Protein AF-A0A2V6XEH0-F1 (afdb_monomer_lite)

pLDDT: mean 88.44, std 9.54, range [55.81, 98.19]

Foldseek 3Di:
DDPDDDPVLVVLLVVLLVCCVVQPDPVQALVADDDPPVDPVVVVVLVVSVVVCVVVQNQLQCPDVVLPHVVDDPSSVVSNVVSCVVRSHYDHDPSCCRPPVVVVCVVPNDPVD

Sequence (113 aa):
MNFDFSDREEAFRKEVRAWLEANLPDDLRGRAFAASRADRDEVRRLRAWQKRMCEAGYVGLDWPKEFGGRGATIVEMVILYQEMARAESPQLVNRGGVSMLGPTLMKHGTAAQ

Secondary structure (DSSP, 8-state):
---PPPHHHHHHHHHHHHHHHHHS-GGGTT--S---TT-HHHHHHHHHHHHHHHHTT-TTTTS-GGGTS----HHHHHHHHHHHHHTTPPPPTTHHIIIIIHHHHHHH--TT-

Structure (mmCIF, N/CA/C/O backbone):
data_AF-A0A2V6XEH0-F1
#
_entry.id   AF-A0A2V6XEH0-F1
#
loop_
_atom_site.group_PDB
_atom_site.id
_atom_site.type_symbol
_atom_site.label_atom_id
_atom_site.label_alt_id
_atom_site.label_comp_id
_atom_site.label_asym_id
_atom_site.label_entity_id
_atom_site.label_seq_id
_atom_site.pdbx_PDB_ins_code
_atom_site.Cartn_x
_atom_site.Cartn_y
_atom_site.Cartn_z
_atom_site.occupancy
_atom_site.B_iso_or_equiv
_atom_site.auth_seq_id
_atom_site.auth_comp_id
_atom_site.auth_asym_id
_atom_site.auth_atom_id
_atom_site.pdbx_PDB_model_num
ATOM 1 N N . MET A 1 1 ? -9.651 -23.709 16.426 1.00 61.09 1 MET A N 1
ATOM 2 C CA . MET A 1 1 ? -9.215 -22.375 15.964 1.00 61.09 1 MET A CA 1
ATOM 3 C C . MET A 1 1 ? -9.356 -22.387 14.452 1.00 61.09 1 MET A C 1
ATOM 5 O O . MET A 1 1 ? -8.856 -23.332 13.857 1.00 61.09 1 MET A O 1
ATOM 9 N N . ASN A 1 2 ? -10.130 -21.468 13.872 1.00 75.88 2 ASN A N 1
ATOM 10 C CA . ASN A 1 2 ? -10.330 -21.391 12.423 1.00 75.88 2 ASN A CA 1
ATOM 11 C C . ASN A 1 2 ? -9.319 -20.389 11.844 1.00 75.88 2 ASN A C 1
ATOM 13 O O . ASN A 1 2 ? -9.222 -19.281 12.367 1.00 75.88 2 ASN A O 1
ATOM 17 N N . PHE A 1 3 ? -8.560 -20.803 10.832 1.00 81.94 3 PHE A N 1
ATOM 18 C CA . PHE A 1 3 ? -7.557 -19.981 10.146 1.00 81.94 3 PHE A CA 1
ATOM 19 C C . PHE A 1 3 ? -7.939 -19.687 8.691 1.00 81.94 3 PHE A C 1
ATOM 21 O O . PHE A 1 3 ? -7.146 -19.089 7.965 1.00 81.94 3 PHE A O 1
ATOM 28 N N . ASP A 1 4 ? -9.129 -20.111 8.269 1.00 89.88 4 ASP A N 1
ATOM 29 C CA . ASP A 1 4 ? -9.636 -19.849 6.932 1.00 89.88 4 ASP A CA 1
ATOM 30 C C . ASP A 1 4 ? -10.074 -18.388 6.806 1.00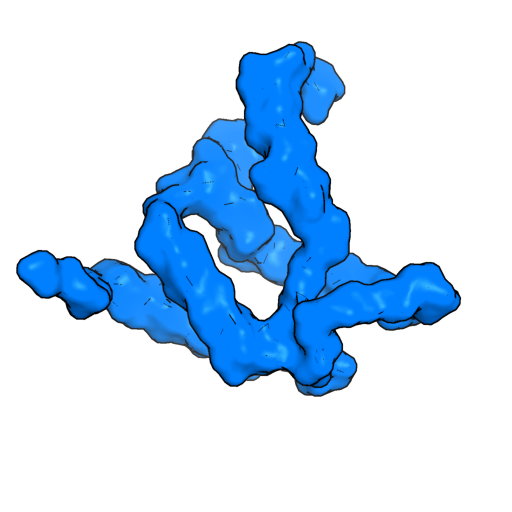 89.88 4 ASP A C 1
ATOM 32 O O . ASP A 1 4 ? -10.622 -17.799 7.743 1.00 89.88 4 ASP A O 1
ATOM 36 N N . PHE A 1 5 ? -9.850 -17.811 5.626 1.00 91.81 5 PHE A N 1
ATOM 37 C CA . PHE A 1 5 ? -10.374 -16.493 5.294 1.00 91.81 5 PHE A CA 1
ATOM 38 C C . PHE A 1 5 ? -11.896 -16.541 5.158 1.00 91.81 5 PHE A C 1
ATOM 40 O O . PHE A 1 5 ? -12.463 -17.459 4.565 1.00 91.81 5 PHE A O 1
ATOM 47 N N . SER A 1 6 ? -12.557 -15.506 5.662 1.00 95.25 6 SER A N 1
ATOM 48 C CA . SER A 1 6 ? -13.948 -15.211 5.333 1.00 95.25 6 SER A CA 1
ATOM 49 C C . SER A 1 6 ? -14.112 -14.875 3.846 1.00 95.25 6 SER A C 1
ATOM 51 O O . SER A 1 6 ? -13.161 -14.479 3.170 1.00 95.25 6 SER A O 1
ATOM 53 N N . ASP A 1 7 ? -15.345 -14.927 3.339 1.00 96.06 7 AS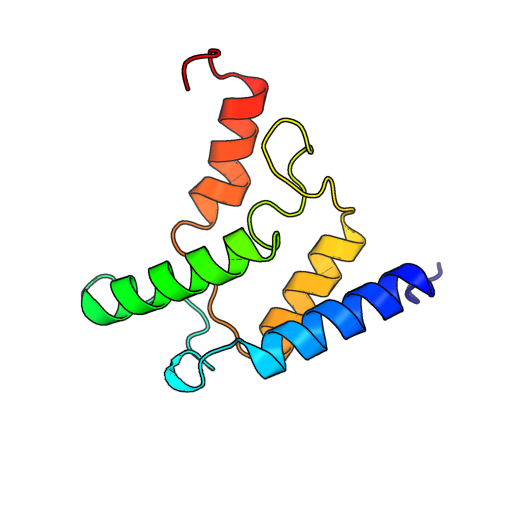P A N 1
ATOM 54 C CA . ASP A 1 7 ? -15.644 -14.560 1.945 1.00 96.06 7 ASP A CA 1
ATOM 55 C C . ASP A 1 7 ? -15.185 -13.136 1.598 1.00 96.06 7 ASP A C 1
ATOM 57 O O . ASP A 1 7 ? -14.733 -12.866 0.484 1.00 96.06 7 ASP A O 1
ATOM 61 N N . ARG A 1 8 ? -15.266 -12.217 2.569 1.00 94.81 8 ARG A N 1
ATOM 62 C CA . ARG A 1 8 ? -14.804 -10.833 2.414 1.00 94.81 8 ARG A CA 1
ATOM 63 C C . ARG A 1 8 ? -13.284 -10.760 2.278 1.00 94.81 8 ARG A C 1
ATOM 65 O O . ARG A 1 8 ? -12.781 -10.033 1.425 1.00 94.81 8 ARG A O 1
ATOM 72 N N . GLU A 1 9 ? -12.565 -11.490 3.119 1.00 96.00 9 GLU A N 1
ATOM 73 C CA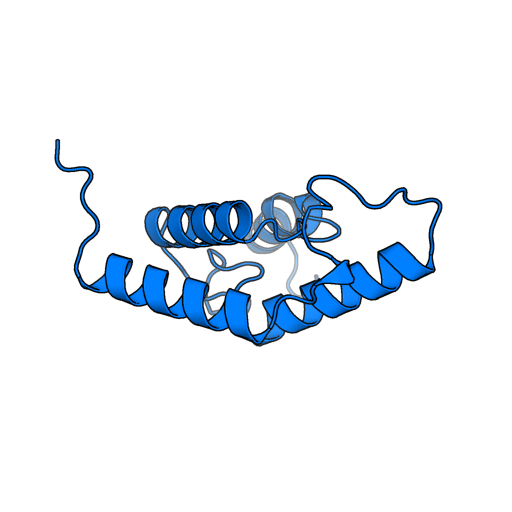 . GLU A 1 9 ? -11.102 -11.553 3.097 1.00 96.00 9 GLU A CA 1
ATOM 74 C C . GLU A 1 9 ? -10.599 -12.222 1.813 1.00 96.00 9 GLU A C 1
ATOM 76 O O . GLU A 1 9 ? -9.685 -11.713 1.168 1.00 96.00 9 GLU A O 1
ATOM 81 N N . GLU A 1 10 ? -11.249 -13.295 1.362 1.00 97.00 10 GLU A N 1
ATOM 82 C CA . GLU A 1 10 ? -10.909 -13.954 0.099 1.00 97.00 10 GLU A CA 1
ATOM 83 C C . GLU A 1 10 ? -11.234 -13.064 -1.117 1.00 97.00 10 GLU A C 1
ATOM 85 O O . GLU A 1 10 ? -10.476 -13.034 -2.090 1.00 97.00 10 GLU A O 1
ATOM 90 N N . ALA A 1 11 ? -12.315 -12.277 -1.068 1.00 97.00 11 ALA A N 1
ATOM 91 C CA . ALA A 1 11 ? -12.597 -11.265 -2.087 1.00 97.00 11 ALA A CA 1
ATOM 92 C C . ALA A 1 11 ? -11.509 -10.178 -2.125 1.00 97.00 11 ALA A C 1
ATOM 94 O O . ALA A 1 11 ? -11.009 -9.854 -3.203 1.00 97.00 11 ALA A O 1
ATOM 95 N N . PHE A 1 12 ? -11.085 -9.671 -0.963 1.00 96.56 12 PHE A N 1
ATOM 96 C CA . PHE A 1 12 ? -9.997 -8.695 -0.874 1.00 96.56 12 PHE A CA 1
ATOM 97 C C . PHE A 1 12 ? -8.667 -9.270 -1.378 1.00 96.56 12 PHE A C 1
ATOM 99 O O . PHE A 1 12 ? -7.940 -8.616 -2.122 1.00 96.56 12 PHE A O 1
ATOM 106 N N . ARG A 1 13 ? -8.368 -10.531 -1.060 1.00 97.62 13 ARG A N 1
ATOM 107 C CA . ARG A 1 13 ? -7.193 -11.233 -1.582 1.00 97.62 13 ARG A CA 1
ATOM 108 C C . ARG A 1 13 ? -7.186 -11.280 -3.108 1.00 97.62 13 ARG A C 1
ATOM 110 O O . ARG A 1 13 ? -6.155 -11.009 -3.723 1.00 97.62 13 ARG A O 1
ATOM 117 N N . LYS A 1 14 ? -8.325 -11.600 -3.727 1.00 98.06 14 LYS A N 1
ATOM 118 C CA . LYS A 1 14 ? -8.477 -11.614 -5.192 1.00 98.06 14 LYS A CA 1
ATOM 119 C C . LYS A 1 14 ? -8.343 -10.216 -5.797 1.00 98.06 14 LYS A C 1
ATOM 121 O O . LYS A 1 14 ? -7.702 -10.086 -6.836 1.00 98.06 14 LYS A O 1
ATOM 126 N N . GLU A 1 15 ? -8.890 -9.189 -5.144 1.00 97.75 15 GLU A N 1
ATOM 127 C CA . GLU A 1 15 ? -8.721 -7.781 -5.537 1.00 97.75 15 GLU A CA 1
ATOM 128 C C . GLU A 1 15 ? -7.237 -7.398 -5.562 1.00 97.75 15 GLU A C 1
ATOM 130 O O . GLU A 1 15 ? -6.726 -6.987 -6.605 1.00 97.75 15 GLU A O 1
ATOM 135 N N . VAL A 1 16 ? -6.529 -7.591 -4.443 1.00 97.50 16 VAL A N 1
ATOM 136 C CA . VAL A 1 16 ? -5.099 -7.272 -4.322 1.00 97.50 16 VAL A CA 1
ATOM 137 C C . VAL A 1 16 ? -4.289 -8.039 -5.361 1.00 97.50 16 VAL A C 1
ATOM 139 O O . VAL A 1 16 ? -3.420 -7.467 -6.018 1.00 97.50 16 VAL A O 1
ATOM 142 N N . ARG A 1 17 ? -4.592 -9.327 -5.547 1.00 98.12 17 ARG A N 1
ATOM 143 C CA . ARG A 1 17 ? -3.937 -10.175 -6.540 1.00 98.12 17 ARG A CA 1
ATOM 144 C C . ARG A 1 17 ? -4.070 -9.615 -7.951 1.00 98.12 17 ARG A C 1
ATOM 146 O O . ARG A 1 17 ? -3.057 -9.408 -8.616 1.00 98.12 17 ARG A O 1
ATOM 153 N N . ALA A 1 18 ? -5.303 -9.386 -8.393 1.00 98.19 18 ALA A N 1
ATOM 154 C CA . ALA A 1 18 ? -5.582 -8.891 -9.734 1.00 98.19 18 ALA A CA 1
ATOM 155 C C . ALA A 1 18 ? -4.951 -7.511 -9.947 1.00 98.19 18 ALA A C 1
ATOM 157 O O . ALA A 1 18 ? -4.397 -7.226 -11.009 1.00 98.19 18 ALA A O 1
ATOM 158 N N . TRP A 1 19 ? -4.976 -6.664 -8.915 1.00 98.19 19 TRP A N 1
ATOM 159 C CA . TRP A 1 19 ? -4.344 -5.358 -8.976 1.00 98.19 19 TRP A CA 1
ATOM 160 C C . TRP A 1 19 ? -2.822 -5.466 -9.113 1.00 98.19 19 TRP A C 1
ATOM 162 O O . TRP A 1 19 ? -2.255 -4.814 -9.988 1.00 98.19 19 TRP A O 1
ATOM 172 N N . LEU A 1 20 ? -2.151 -6.305 -8.317 1.00 96.94 20 LEU A N 1
ATOM 173 C CA . LEU A 1 20 ? -0.703 -6.510 -8.427 1.00 96.94 20 LEU A CA 1
ATOM 174 C C . LEU A 1 20 ? -0.323 -7.064 -9.803 1.00 96.94 20 LEU A C 1
ATOM 176 O O . LEU A 1 20 ? 0.600 -6.546 -10.419 1.00 96.94 20 LEU A O 1
ATOM 180 N N . GLU A 1 21 ? -1.059 -8.046 -10.323 1.00 96.44 21 GLU A N 1
ATOM 181 C CA . GLU A 1 21 ? -0.811 -8.617 -11.655 1.00 96.44 21 GLU A CA 1
ATOM 182 C C . GLU A 1 21 ? -0.945 -7.578 -12.779 1.00 96.44 21 GLU A C 1
ATOM 184 O O . GLU A 1 21 ? -0.165 -7.605 -13.728 1.00 96.44 21 GLU A O 1
ATOM 189 N N . ALA A 1 22 ? -1.885 -6.637 -12.659 1.00 97.12 22 ALA A N 1
ATOM 190 C CA . ALA A 1 22 ? -2.116 -5.600 -13.663 1.00 97.12 22 ALA A CA 1
ATOM 191 C C . ALA A 1 22 ? -1.205 -4.364 -13.526 1.00 97.12 22 ALA A C 1
ATOM 193 O O . ALA A 1 22 ? -1.065 -3.596 -14.480 1.00 97.12 22 ALA A O 1
ATOM 194 N N . ASN A 1 23 ? -0.636 -4.112 -12.342 1.00 96.88 23 ASN A N 1
ATOM 195 C CA . ASN A 1 23 ? 0.033 -2.843 -12.039 1.00 96.88 23 ASN A CA 1
ATOM 196 C C . ASN A 1 23 ? 1.520 -2.980 -11.698 1.00 96.88 23 ASN A C 1
ATOM 198 O O . ASN A 1 23 ? 2.237 -1.995 -11.886 1.00 96.88 23 ASN A O 1
ATOM 202 N N . LEU A 1 24 ? 1.973 -4.131 -11.184 1.00 95.06 24 LEU A N 1
ATOM 203 C CA . LEU A 1 24 ? 3.361 -4.342 -10.764 1.00 95.06 24 LEU A CA 1
ATOM 204 C C . LEU A 1 24 ? 4.290 -4.358 -11.986 1.00 95.06 24 LEU A C 1
ATOM 206 O O . LEU A 1 24 ? 4.167 -5.258 -12.818 1.00 95.06 24 LEU A O 1
ATOM 210 N N . PRO A 1 25 ? 5.238 -3.409 -12.095 1.00 92.44 25 PRO A N 1
ATOM 211 C CA . PRO A 1 25 ? 6.210 -3.416 -13.179 1.00 92.44 25 PRO A CA 1
ATOM 212 C C . PRO A 1 25 ? 7.122 -4.642 -13.096 1.00 92.44 25 PRO A C 1
ATOM 214 O O . PRO A 1 25 ? 7.667 -4.948 -12.033 1.00 92.44 25 PRO A O 1
ATOM 217 N N . ASP A 1 26 ? 7.314 -5.329 -14.221 1.00 90.94 26 ASP A N 1
ATOM 218 C CA . ASP A 1 26 ? 8.112 -6.559 -14.268 1.00 90.94 26 ASP A CA 1
ATOM 219 C C . ASP A 1 26 ? 9.583 -6.330 -13.899 1.00 90.94 26 ASP A C 1
ATOM 221 O O . ASP A 1 26 ? 10.201 -7.185 -13.268 1.00 90.94 26 ASP A O 1
ATOM 225 N N . ASP A 1 27 ? 10.137 -5.152 -14.202 1.00 88.38 27 ASP A N 1
ATOM 226 C CA . ASP A 1 27 ? 11.516 -4.773 -13.864 1.00 88.38 27 ASP A CA 1
ATOM 227 C C . ASP A 1 27 ? 11.756 -4.581 -12.355 1.00 88.38 27 ASP A C 1
ATOM 229 O O . ASP A 1 27 ? 12.907 -4.499 -11.907 1.00 88.38 27 ASP A O 1
ATOM 233 N N . LEU A 1 28 ? 10.674 -4.517 -11.571 1.00 87.94 28 LEU A N 1
ATOM 234 C CA . LEU A 1 28 ? 10.700 -4.394 -10.117 1.00 87.94 28 LEU A CA 1
ATOM 235 C C . LEU A 1 28 ? 10.464 -5.720 -9.383 1.00 87.94 28 LEU A C 1
ATOM 237 O O . LEU A 1 28 ? 10.703 -5.774 -8.174 1.00 87.94 28 LEU A O 1
ATOM 241 N N . ARG A 1 29 ? 10.036 -6.785 -10.075 1.00 88.81 29 ARG A N 1
ATOM 242 C CA . ARG A 1 29 ? 9.849 -8.109 -9.463 1.00 88.81 29 ARG A CA 1
ATOM 243 C C . ARG A 1 29 ? 11.178 -8.682 -8.966 1.00 88.81 29 ARG A C 1
ATOM 245 O O . ARG A 1 29 ? 12.236 -8.452 -9.551 1.00 88.81 29 ARG A O 1
ATOM 252 N N . GLY A 1 30 ? 11.140 -9.388 -7.839 1.00 82.19 30 GLY A N 1
ATOM 253 C CA . GLY A 1 30 ? 12.315 -10.032 -7.239 1.00 82.19 30 GLY A CA 1
ATOM 254 C C . GLY A 1 30 ? 13.286 -9.068 -6.541 1.00 82.19 30 GLY A C 1
ATOM 255 O O . GLY A 1 30 ? 14.278 -9.499 -5.951 1.00 82.19 30 GLY A O 1
ATOM 256 N N . ARG A 1 31 ? 13.005 -7.757 -6.528 1.00 71.56 31 ARG A N 1
ATOM 257 C CA . ARG A 1 31 ? 13.771 -6.738 -5.781 1.00 71.56 31 ARG A CA 1
ATOM 258 C C . ARG A 1 31 ? 13.319 -6.721 -4.311 1.00 71.56 31 ARG A C 1
ATOM 260 O O . ARG A 1 31 ? 12.758 -5.746 -3.815 1.00 71.56 31 ARG A O 1
ATOM 267 N N . ALA A 1 32 ? 13.510 -7.847 -3.620 1.00 59.59 32 ALA A N 1
ATOM 268 C CA . ALA A 1 32 ? 12.833 -8.166 -2.357 1.00 59.59 32 ALA A CA 1
ATOM 269 C C . ALA A 1 32 ? 13.199 -7.258 -1.164 1.00 59.59 32 ALA A C 1
ATOM 271 O O . ALA A 1 32 ? 12.395 -7.080 -0.243 1.00 59.59 32 ALA A O 1
ATOM 272 N N . PHE A 1 33 ? 14.394 -6.668 -1.149 1.00 57.44 33 PHE A N 1
ATOM 273 C CA . PHE A 1 33 ? 14.871 -5.915 0.006 1.00 57.44 33 PHE A CA 1
ATOM 274 C C . PHE A 1 33 ? 15.872 -4.851 -0.420 1.00 57.44 33 PHE A C 1
ATOM 276 O O . PHE A 1 33 ? 16.995 -5.174 -0.778 1.00 57.44 33 PHE A O 1
ATOM 283 N N . ALA A 1 34 ? 15.441 -3.593 -0.311 1.00 56.56 34 ALA A N 1
ATOM 284 C CA . ALA A 1 34 ? 16.248 -2.394 -0.484 1.00 56.56 34 ALA A CA 1
ATOM 285 C C . ALA A 1 34 ? 16.938 -2.288 -1.852 1.00 56.56 34 ALA A C 1
ATOM 287 O O . ALA A 1 34 ? 17.969 -2.909 -2.098 1.00 56.56 34 ALA A O 1
ATOM 288 N N . ALA A 1 35 ? 16.442 -1.372 -2.692 1.00 55.81 35 ALA A N 1
ATOM 289 C CA . ALA A 1 35 ? 17.329 -0.748 -3.665 1.00 55.81 35 ALA A CA 1
ATOM 290 C C . ALA A 1 35 ? 18.625 -0.369 -2.960 1.00 55.81 35 ALA A C 1
ATOM 292 O O . ALA A 1 35 ? 18.599 0.218 -1.863 1.00 55.81 35 ALA A O 1
ATOM 293 N N . SER A 1 36 ? 19.749 -0.683 -3.593 1.00 59.28 36 SER A N 1
ATOM 294 C CA . SER A 1 36 ? 20.993 -0.057 -3.194 1.00 59.28 36 SER A CA 1
ATOM 295 C C . SER A 1 36 ? 20.737 1.444 -3.247 1.00 59.28 36 SER A C 1
ATOM 297 O O . SER A 1 36 ? 20.437 1.992 -4.305 1.00 59.28 36 SER A O 1
ATOM 299 N N . ARG A 1 37 ? 20.830 2.141 -2.106 1.00 62.88 37 ARG A N 1
ATOM 300 C CA . ARG A 1 37 ? 20.643 3.605 -2.068 1.00 62.88 37 ARG A CA 1
ATOM 301 C C . ARG A 1 37 ? 21.636 4.340 -2.984 1.00 62.88 37 ARG A C 1
ATOM 303 O O . ARG A 1 37 ? 21.504 5.548 -3.160 1.00 62.88 37 ARG A O 1
ATOM 310 N N . ALA A 1 38 ? 22.623 3.627 -3.532 1.00 65.12 38 ALA A N 1
ATOM 311 C CA . ALA A 1 38 ? 23.572 4.119 -4.513 1.00 65.12 38 ALA A CA 1
ATOM 312 C C . ALA A 1 38 ? 22.952 4.345 -5.907 1.00 65.12 38 ALA A C 1
ATOM 314 O O . ALA A 1 38 ? 23.389 5.269 -6.592 1.00 65.12 38 ALA A O 1
ATOM 315 N N . ASP A 1 39 ? 21.933 3.577 -6.319 1.00 82.06 39 ASP A N 1
ATOM 316 C CA . ASP A 1 39 ? 21.270 3.773 -7.615 1.00 82.06 39 ASP A CA 1
ATOM 317 C C . ASP A 1 39 ? 20.069 4.725 -7.476 1.00 82.06 39 ASP A C 1
ATOM 319 O O . ASP A 1 39 ? 18.993 4.387 -6.972 1.00 82.06 39 ASP A O 1
ATOM 323 N N . ARG A 1 40 ? 20.255 5.962 -7.950 1.00 83.75 40 ARG A N 1
ATOM 324 C CA . ARG A 1 40 ? 19.214 6.998 -7.916 1.00 83.75 40 ARG A CA 1
ATOM 325 C C . ARG A 1 40 ? 18.037 6.683 -8.834 1.00 83.75 40 ARG A C 1
ATOM 327 O O . ARG A 1 40 ? 16.914 7.080 -8.514 1.00 83.75 40 ARG A O 1
ATOM 334 N N . ASP A 1 41 ? 18.271 6.007 -9.954 1.00 86.31 41 ASP A N 1
ATOM 335 C CA . ASP A 1 41 ? 17.210 5.656 -10.891 1.00 86.31 41 ASP A CA 1
ATOM 336 C C . ASP A 1 41 ? 16.375 4.493 -10.347 1.00 86.31 41 ASP A C 1
ATOM 338 O O . ASP A 1 41 ? 15.148 4.521 -10.462 1.00 86.31 41 ASP A O 1
ATOM 342 N N . GLU A 1 42 ? 16.997 3.535 -9.653 1.00 83.56 42 GLU A N 1
ATOM 343 C CA . GLU A 1 42 ? 16.274 2.492 -8.913 1.00 83.56 42 GLU A CA 1
ATOM 344 C C . GLU A 1 42 ? 15.366 3.096 -7.835 1.00 83.56 42 GLU A C 1
ATOM 346 O O . GLU A 1 42 ? 14.167 2.806 -7.787 1.00 83.56 42 GLU A O 1
ATOM 351 N N . VAL A 1 4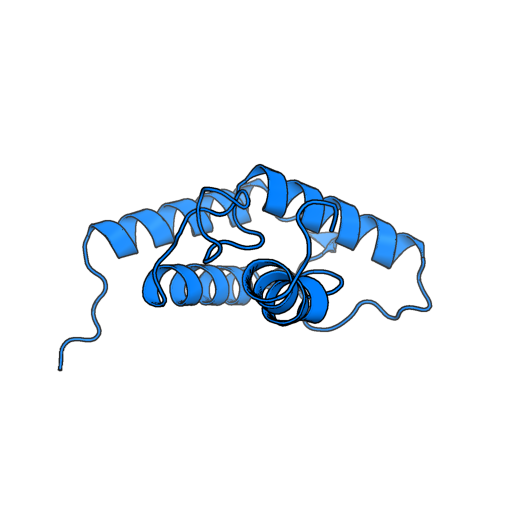3 ? 15.890 4.024 -7.029 1.00 85.56 43 VAL A N 1
ATOM 352 C CA . VAL A 1 43 ? 15.090 4.737 -6.021 1.00 85.56 43 VAL A CA 1
ATOM 353 C C . VAL A 1 43 ? 13.936 5.514 -6.664 1.00 85.56 43 VAL A C 1
ATOM 355 O O . VAL A 1 43 ? 12.836 5.545 -6.105 1.00 85.56 43 VAL A O 1
ATOM 358 N N . ARG A 1 44 ? 14.141 6.132 -7.835 1.00 88.31 44 ARG A N 1
ATOM 359 C CA . ARG A 1 44 ? 13.073 6.835 -8.565 1.00 88.31 44 ARG A CA 1
ATOM 360 C C . ARG A 1 44 ? 11.961 5.871 -8.988 1.00 88.31 44 ARG A C 1
ATOM 362 O O . ARG A 1 44 ? 10.792 6.191 -8.769 1.00 88.31 44 ARG A O 1
ATOM 369 N N . ARG A 1 45 ? 12.304 4.701 -9.538 1.00 89.31 45 ARG A N 1
ATOM 370 C CA . ARG A 1 45 ? 11.324 3.671 -9.931 1.00 89.31 45 ARG A CA 1
ATOM 371 C C . ARG A 1 45 ? 10.552 3.133 -8.727 1.00 89.31 45 ARG A C 1
ATOM 373 O O . ARG A 1 45 ? 9.325 3.090 -8.764 1.00 89.31 45 ARG A O 1
ATOM 380 N N . LEU A 1 46 ? 11.235 2.835 -7.620 1.00 89.94 46 LEU A N 1
ATOM 381 C CA . LEU A 1 46 ? 10.578 2.389 -6.387 1.00 89.94 46 LEU A CA 1
ATOM 382 C C . LEU A 1 46 ? 9.642 3.449 -5.790 1.00 89.94 46 LEU A C 1
ATOM 384 O O . LEU A 1 46 ? 8.564 3.116 -5.304 1.00 89.94 46 LEU A O 1
ATOM 388 N N . ARG A 1 47 ? 10.012 4.735 -5.847 1.00 90.69 47 ARG A N 1
ATOM 389 C CA . ARG A 1 47 ? 9.121 5.832 -5.430 1.00 90.69 47 ARG A CA 1
ATOM 390 C C . ARG A 1 47 ? 7.892 5.945 -6.327 1.00 90.69 47 ARG A C 1
ATOM 392 O O . ARG A 1 47 ? 6.801 6.172 -5.814 1.00 90.69 47 ARG A O 1
ATOM 399 N N . ALA A 1 48 ? 8.055 5.781 -7.640 1.00 92.94 48 ALA A N 1
ATOM 400 C CA . ALA A 1 48 ? 6.931 5.765 -8.572 1.00 92.94 48 ALA A CA 1
ATOM 401 C C . ALA A 1 48 ? 5.985 4.588 -8.282 1.00 92.94 48 ALA A C 1
ATOM 403 O O . ALA A 1 48 ? 4.770 4.774 -8.231 1.00 92.94 48 ALA A O 1
ATOM 404 N N . TRP A 1 49 ? 6.538 3.407 -7.992 1.00 93.56 49 TRP A N 1
ATOM 405 C CA . TRP A 1 49 ? 5.756 2.249 -7.566 1.00 93.56 49 TRP A CA 1
ATOM 406 C C . TRP A 1 49 ? 5.000 2.500 -6.258 1.00 93.56 49 TRP A C 1
ATOM 408 O O . TRP A 1 49 ? 3.789 2.298 -6.191 1.00 93.56 49 TRP A O 1
ATOM 418 N N . GLN A 1 50 ? 5.675 3.025 -5.233 1.00 93.00 50 GLN A N 1
ATOM 419 C CA . GLN A 1 50 ? 5.028 3.383 -3.971 1.00 93.00 50 GLN A CA 1
ATOM 420 C C . GLN A 1 50 ? 3.926 4.431 -4.152 1.00 93.00 50 GLN A C 1
ATOM 422 O O . GLN A 1 50 ? 2.904 4.349 -3.475 1.00 93.00 50 GLN A O 1
ATOM 427 N N . LYS A 1 51 ? 4.101 5.401 -5.057 1.00 94.06 51 LYS A N 1
ATOM 428 C CA . LYS A 1 51 ? 3.052 6.373 -5.380 1.00 94.06 51 LYS A CA 1
ATOM 429 C C . LYS A 1 51 ? 1.809 5.669 -5.933 1.00 94.06 51 LYS A C 1
ATOM 431 O O . LYS A 1 51 ? 0.719 5.926 -5.438 1.00 94.06 51 LYS A O 1
ATOM 436 N N . ARG A 1 52 ? 1.978 4.724 -6.862 1.00 95.69 52 ARG A N 1
ATOM 437 C CA . ARG A 1 52 ? 0.871 3.929 -7.421 1.00 95.69 52 ARG A CA 1
ATOM 438 C C . ARG A 1 52 ? 0.175 3.066 -6.361 1.00 95.69 52 ARG A C 1
ATOM 440 O O . ARG A 1 52 ? -1.048 3.004 -6.325 1.00 95.69 52 ARG A O 1
ATOM 447 N N . MET A 1 53 ? 0.942 2.457 -5.454 1.00 94.81 53 MET A N 1
ATOM 448 C CA . MET A 1 53 ? 0.403 1.741 -4.286 1.00 94.81 53 MET A CA 1
ATOM 449 C C . MET A 1 53 ? -0.390 2.668 -3.352 1.00 94.81 53 MET A C 1
ATOM 451 O O . MET A 1 53 ? -1.414 2.264 -2.808 1.00 94.81 53 MET A O 1
ATOM 455 N N . CYS A 1 54 ? 0.078 3.903 -3.155 1.00 93.25 54 CYS A N 1
ATOM 456 C CA . CYS A 1 54 ? -0.597 4.907 -2.333 1.00 93.25 54 CYS A CA 1
ATOM 457 C C . CYS A 1 54 ? -1.924 5.344 -2.965 1.00 93.25 54 CYS A C 1
ATOM 459 O O . CYS A 1 54 ? -2.946 5.354 -2.290 1.00 93.25 54 CYS A O 1
ATOM 461 N N . GLU A 1 55 ? -1.931 5.612 -4.272 1.00 93.38 55 GLU A N 1
ATOM 462 C CA . GLU A 1 55 ? -3.139 5.956 -5.037 1.00 93.38 55 GLU A CA 1
ATOM 463 C C . GLU A 1 55 ? -4.186 4.830 -5.013 1.00 93.38 55 GLU A C 1
ATOM 465 O O . GLU A 1 55 ? -5.383 5.104 -4.989 1.00 93.38 55 GLU A O 1
ATOM 470 N N . ALA A 1 56 ? -3.750 3.568 -4.953 1.00 93.69 56 ALA A N 1
ATOM 471 C CA . ALA A 1 56 ? -4.626 2.407 -4.770 1.00 93.69 56 ALA A CA 1
ATOM 472 C C . ALA A 1 56 ? -5.025 2.140 -3.300 1.00 93.69 56 ALA A C 1
ATOM 474 O O . ALA A 1 56 ? -5.782 1.211 -3.014 1.00 93.69 56 ALA A O 1
ATOM 475 N N . GLY A 1 57 ? -4.525 2.939 -2.353 1.00 92.62 57 GLY A N 1
ATOM 476 C CA . GLY A 1 57 ? -4.838 2.825 -0.929 1.00 92.62 57 GLY A CA 1
ATOM 477 C C . GLY A 1 57 ? -4.152 1.658 -0.211 1.00 92.62 57 GLY A C 1
ATOM 478 O O . GLY A 1 57 ? -4.630 1.237 0.838 1.00 92.62 57 GLY A O 1
ATOM 479 N N . TYR A 1 58 ? -3.058 1.114 -0.752 1.00 93.81 58 TYR A N 1
ATOM 480 C CA . TYR A 1 58 ? -2.292 0.020 -0.133 1.00 93.81 58 TYR A CA 1
ATOM 481 C C . TYR A 1 58 ? -1.131 0.501 0.755 1.00 93.81 58 TYR A C 1
ATOM 483 O O . TYR A 1 58 ? -0.530 -0.293 1.478 1.00 93.81 58 TYR A O 1
ATOM 491 N N . VAL A 1 59 ? -0.802 1.796 0.727 1.00 93.12 59 VAL A N 1
ATOM 492 C CA . VAL A 1 59 ? 0.162 2.417 1.654 1.00 93.12 59 VAL A CA 1
ATOM 493 C C . VAL A 1 59 ? -0.590 2.954 2.867 1.00 93.12 59 VAL A C 1
ATOM 495 O O . VAL A 1 59 ? -1.569 3.668 2.695 1.00 93.12 59 VAL A O 1
ATOM 498 N N . GLY A 1 60 ? -0.132 2.625 4.082 1.00 90.12 60 GLY A N 1
ATOM 499 C CA . GLY A 1 60 ? -0.847 3.009 5.309 1.00 90.12 60 GLY A CA 1
ATOM 500 C C . GLY A 1 60 ? -2.243 2.383 5.377 1.00 90.12 60 GLY A C 1
ATOM 501 O O . GLY A 1 60 ? -3.200 3.029 5.791 1.00 90.12 60 GLY A O 1
ATOM 502 N N . LEU A 1 61 ? -2.377 1.142 4.897 1.00 92.44 61 LEU A N 1
ATOM 503 C CA . LEU A 1 61 ? -3.657 0.448 4.752 1.00 92.44 61 LEU A CA 1
ATOM 504 C C . LEU A 1 61 ? -4.444 0.392 6.082 1.00 92.44 61 LEU A C 1
ATOM 506 O O . LEU A 1 61 ? -5.662 0.570 6.100 1.00 92.44 61 LEU A O 1
ATOM 510 N N . ASP A 1 62 ? -3.733 0.187 7.187 1.00 91.44 62 ASP A N 1
ATOM 511 C CA . ASP A 1 62 ? -4.230 0.129 8.563 1.00 91.44 62 ASP A CA 1
ATOM 512 C C . ASP A 1 62 ? -4.489 1.504 9.195 1.00 91.44 62 ASP A C 1
ATOM 514 O O . ASP A 1 62 ? -5.135 1.587 10.240 1.00 91.44 62 ASP A O 1
ATOM 518 N N . TRP A 1 63 ? -4.017 2.592 8.580 1.00 92.94 63 TRP A N 1
ATOM 519 C CA . TRP A 1 63 ? -4.213 3.923 9.139 1.00 92.94 63 TRP A CA 1
ATOM 520 C C . TRP A 1 63 ? -5.707 4.271 9.195 1.00 92.94 63 TRP A C 1
ATOM 522 O O . TRP A 1 63 ? -6.470 3.894 8.295 1.00 92.94 63 TRP A O 1
ATOM 532 N N . PRO A 1 64 ? -6.150 5.021 10.219 1.00 89.75 64 PRO A N 1
ATOM 533 C CA . PRO A 1 64 ? -7.513 5.523 10.270 1.00 89.75 64 PRO A CA 1
ATOM 534 C C . PRO A 1 64 ? -7.858 6.362 9.034 1.00 89.75 64 PRO A C 1
ATOM 536 O O . PRO A 1 64 ? -7.008 7.048 8.459 1.00 89.75 64 PRO A O 1
ATOM 539 N N . LYS A 1 65 ? -9.138 6.351 8.647 1.00 88.94 65 LYS A N 1
ATOM 540 C CA . LYS A 1 65 ? -9.626 7.084 7.465 1.00 88.94 65 LYS A CA 1
ATOM 541 C C . LYS A 1 65 ? -9.385 8.592 7.546 1.00 88.94 65 LYS A C 1
ATOM 543 O O . LYS A 1 65 ? -9.146 9.218 6.520 1.00 88.94 65 LYS A O 1
ATOM 548 N N . GLU A 1 66 ? -9.417 9.166 8.748 1.00 88.62 66 GLU A N 1
ATOM 549 C CA . GLU A 1 66 ? -9.130 10.590 8.983 1.00 88.62 66 GLU A CA 1
ATOM 550 C C . GLU A 1 66 ? -7.688 10.985 8.615 1.00 88.62 66 GLU A C 1
ATOM 552 O O . GLU A 1 66 ? -7.441 12.137 8.273 1.00 88.62 66 GLU A O 1
ATOM 557 N N . PHE A 1 67 ? -6.764 10.018 8.587 1.00 86.31 67 PHE A N 1
ATOM 558 C CA . PHE A 1 67 ? -5.377 10.191 8.148 1.00 86.31 67 PHE A CA 1
ATOM 559 C C . PHE A 1 67 ? -5.122 9.621 6.741 1.00 86.31 67 PHE A C 1
ATOM 561 O O . PHE A 1 67 ? -3.974 9.407 6.352 1.00 86.31 67 PHE A O 1
ATOM 568 N N . GLY A 1 68 ? -6.184 9.359 5.968 1.00 83.19 68 GLY A N 1
ATOM 569 C CA . GLY A 1 68 ? -6.100 8.911 4.574 1.00 83.19 68 GLY A CA 1
ATOM 570 C C . GLY A 1 68 ? -5.895 7.406 4.369 1.00 83.19 68 GLY A C 1
ATOM 571 O O . GLY A 1 68 ? -5.712 6.981 3.230 1.00 83.19 68 GLY A O 1
ATOM 572 N N . GLY A 1 69 ? -5.939 6.593 5.430 1.00 87.62 69 GLY A N 1
ATOM 573 C CA . GLY A 1 69 ? -5.873 5.132 5.320 1.00 87.62 69 GLY A CA 1
ATOM 574 C C . GLY A 1 69 ? -7.225 4.465 5.053 1.00 87.62 69 GLY A C 1
ATOM 575 O O . GLY A 1 69 ? -8.275 5.111 5.001 1.00 87.62 69 GLY A O 1
ATOM 576 N N . ARG A 1 70 ? -7.221 3.133 4.909 1.00 89.12 70 ARG A N 1
ATOM 577 C CA . ARG A 1 70 ? -8.452 2.336 4.725 1.00 89.12 70 ARG A CA 1
ATOM 578 C C . ARG A 1 70 ? -9.061 1.871 6.053 1.00 89.12 70 ARG A C 1
ATOM 580 O O . ARG A 1 70 ? -10.202 1.406 6.046 1.00 89.12 70 ARG A O 1
ATOM 587 N N . GLY A 1 71 ? -8.356 2.040 7.176 1.00 90.06 71 GLY A N 1
ATOM 588 C CA . GLY A 1 71 ? -8.743 1.497 8.480 1.00 90.06 71 GLY A CA 1
ATOM 589 C C . GLY A 1 71 ? -8.826 -0.027 8.454 1.00 90.06 71 GLY A C 1
ATOM 590 O O . GLY A 1 71 ? -9.759 -0.598 9.016 1.00 90.06 71 GLY A O 1
ATOM 591 N N . ALA A 1 72 ? -7.924 -0.663 7.704 1.00 91.75 72 ALA A N 1
ATOM 592 C CA . ALA A 1 72 ? -7.975 -2.092 7.460 1.00 91.75 72 ALA A CA 1
ATOM 593 C C . ALA A 1 72 ? -7.635 -2.913 8.702 1.00 91.75 72 ALA A C 1
ATOM 595 O O . ALA A 1 72 ? -6.901 -2.492 9.597 1.00 91.75 72 ALA A O 1
ATOM 596 N N . THR A 1 73 ? -8.156 -4.130 8.720 1.00 93.44 73 THR A N 1
ATOM 597 C CA . THR A 1 73 ? -7.887 -5.107 9.769 1.00 93.44 73 THR A CA 1
ATOM 598 C C . THR A 1 73 ? -6.478 -5.697 9.646 1.00 93.44 73 THR A C 1
ATOM 600 O O . THR A 1 73 ? -5.830 -5.640 8.597 1.00 93.44 73 THR A O 1
ATOM 603 N N . ILE A 1 74 ? -6.015 -6.352 10.715 1.00 92.00 74 ILE A N 1
ATOM 604 C CA . ILE A 1 74 ? -4.750 -7.104 10.700 1.00 92.00 74 ILE A CA 1
ATOM 605 C C . ILE A 1 74 ? -4.782 -8.209 9.634 1.00 92.00 74 ILE A C 1
ATOM 607 O O . ILE A 1 74 ? -3.769 -8.455 8.984 1.00 92.00 74 ILE A O 1
ATOM 611 N N . VAL A 1 75 ? -5.930 -8.858 9.418 1.00 94.25 75 VAL A N 1
ATOM 612 C CA . VAL A 1 75 ? -6.046 -9.924 8.412 1.00 94.25 75 VAL A CA 1
ATOM 613 C C . VAL A 1 75 ? -5.915 -9.355 6.999 1.00 94.25 75 VAL A C 1
ATOM 615 O O . VAL A 1 75 ? -5.165 -9.899 6.194 1.00 94.25 75 VAL A O 1
ATOM 618 N N . GLU A 1 76 ? -6.536 -8.209 6.712 1.00 95.06 76 GLU A N 1
ATOM 619 C CA . GLU A 1 76 ? -6.369 -7.504 5.431 1.00 95.06 76 GLU A CA 1
ATOM 620 C C . GLU A 1 76 ? -4.906 -7.060 5.216 1.00 95.06 76 GLU A C 1
ATOM 622 O O . GLU A 1 76 ? -4.361 -7.219 4.124 1.00 95.06 76 GLU A O 1
ATOM 627 N N . MET A 1 77 ? -4.214 -6.595 6.262 1.00 94.44 77 MET A N 1
ATOM 628 C CA . MET A 1 77 ? -2.770 -6.324 6.198 1.00 94.44 77 MET A CA 1
ATOM 629 C C . MET A 1 77 ? -1.955 -7.576 5.847 1.00 94.44 77 MET A C 1
ATOM 631 O O . MET A 1 77 ? -1.076 -7.520 4.985 1.00 94.44 77 MET A O 1
ATOM 635 N N . VAL A 1 78 ? -2.249 -8.711 6.491 1.00 94.50 78 VAL A N 1
ATOM 636 C CA . VAL A 1 78 ? -1.592 -9.996 6.205 1.00 94.50 78 VAL A CA 1
ATOM 637 C C . VAL A 1 78 ? -1.834 -10.416 4.758 1.00 94.50 78 VAL A C 1
ATOM 639 O O . VAL A 1 78 ? -0.880 -10.787 4.078 1.00 94.50 78 VAL A O 1
ATOM 642 N N . ILE A 1 79 ? -3.067 -10.299 4.266 1.00 96.50 79 ILE A N 1
ATOM 643 C CA . ILE A 1 79 ? -3.429 -10.613 2.880 1.00 96.50 79 ILE A CA 1
ATOM 644 C C . ILE A 1 79 ? -2.624 -9.761 1.897 1.00 96.50 79 ILE A C 1
ATOM 646 O O . ILE A 1 79 ? -2.028 -10.309 0.967 1.00 96.50 79 ILE A O 1
ATOM 650 N N . LEU A 1 80 ? -2.544 -8.443 2.119 1.00 95.38 80 LEU A N 1
ATOM 651 C CA . LEU A 1 80 ? -1.752 -7.555 1.267 1.00 95.38 80 LEU A CA 1
ATOM 652 C C . LEU A 1 80 ? -0.287 -8.005 1.216 1.00 95.38 80 LEU A C 1
ATOM 654 O O . LEU A 1 80 ? 0.274 -8.157 0.133 1.00 95.38 80 LEU A O 1
ATOM 658 N N . TYR A 1 81 ? 0.330 -8.258 2.373 1.00 93.44 81 TYR A N 1
ATO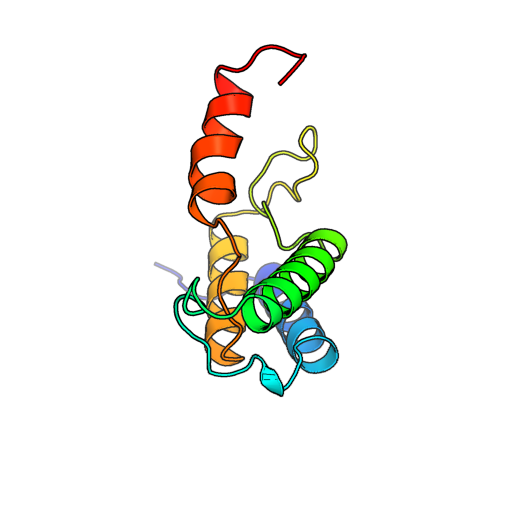M 659 C CA . TYR A 1 81 ? 1.731 -8.675 2.420 1.00 93.44 81 TYR A CA 1
ATOM 660 C C . TYR A 1 81 ? 1.970 -10.057 1.804 1.00 93.44 81 TYR A C 1
ATOM 662 O O . TYR A 1 81 ? 2.993 -10.251 1.148 1.00 93.44 81 TYR A O 1
ATOM 670 N N . GLN A 1 82 ? 1.041 -11.002 1.970 1.00 95.12 82 GLN A N 1
ATOM 671 C CA . GLN A 1 82 ? 1.125 -12.319 1.340 1.00 95.12 82 GLN A CA 1
ATOM 672 C C . GLN A 1 82 ? 1.058 -12.222 -0.185 1.00 95.12 82 GLN A C 1
ATOM 674 O O . GLN A 1 82 ? 1.872 -12.837 -0.872 1.00 95.12 82 GLN A O 1
ATOM 679 N N . GLU A 1 83 ? 0.133 -11.432 -0.729 1.00 96.75 83 GLU A N 1
ATOM 680 C CA . GLU A 1 83 ? 0.018 -11.268 -2.180 1.00 96.75 83 GLU A CA 1
ATOM 681 C C . GLU A 1 83 ? 1.182 -10.448 -2.758 1.00 96.75 83 GLU A C 1
ATOM 683 O O . GLU A 1 83 ? 1.682 -10.787 -3.830 1.00 96.75 83 GLU A O 1
ATOM 688 N N . MET A 1 84 ? 1.700 -9.448 -2.032 1.00 93.94 84 MET A N 1
ATOM 689 C CA . MET A 1 84 ? 2.941 -8.755 -2.407 1.00 93.94 84 MET A CA 1
ATOM 690 C C . MET A 1 84 ? 4.133 -9.715 -2.461 1.00 93.94 84 MET A C 1
ATOM 692 O O . MET A 1 84 ? 4.902 -9.667 -3.418 1.00 93.94 84 MET A O 1
ATOM 696 N N . ALA A 1 85 ? 4.280 -10.595 -1.466 1.00 92.69 85 ALA A N 1
ATOM 697 C CA . ALA A 1 85 ? 5.337 -11.603 -1.451 1.00 92.69 85 ALA A CA 1
ATOM 698 C C . ALA A 1 85 ? 5.174 -12.608 -2.602 1.00 92.69 85 ALA A C 1
ATOM 700 O O . ALA A 1 85 ? 6.148 -12.909 -3.286 1.00 92.69 85 ALA A O 1
ATOM 701 N N . ARG A 1 86 ? 3.942 -13.067 -2.868 1.00 94.44 86 ARG A N 1
ATOM 702 C CA . ARG A 1 86 ? 3.615 -13.960 -3.994 1.00 94.44 86 ARG A CA 1
ATOM 703 C C . ARG A 1 86 ? 3.974 -13.343 -5.345 1.00 94.44 86 ARG A C 1
ATOM 705 O O . ARG A 1 86 ? 4.461 -14.046 -6.222 1.00 94.44 86 ARG A O 1
ATOM 712 N N . ALA A 1 87 ? 3.707 -12.051 -5.517 1.00 93.88 87 ALA A N 1
ATOM 713 C CA . ALA A 1 87 ? 4.011 -11.316 -6.742 1.00 93.88 87 ALA A CA 1
ATOM 714 C C . ALA A 1 87 ? 5.484 -10.878 -6.839 1.00 93.88 87 ALA A C 1
ATOM 716 O O . ALA A 1 87 ? 5.856 -10.230 -7.813 1.00 93.88 87 ALA A O 1
ATOM 717 N N . GLU A 1 88 ? 6.302 -11.184 -5.825 1.00 92.25 88 GLU A N 1
ATOM 718 C CA . GLU A 1 88 ? 7.671 -10.685 -5.677 1.00 92.25 88 GLU A CA 1
ATOM 719 C C . GLU A 1 88 ? 7.760 -9.151 -5.764 1.00 92.25 88 GLU A C 1
ATOM 721 O O . GLU A 1 88 ? 8.749 -8.593 -6.245 1.00 92.25 88 GLU A O 1
ATOM 726 N N . SER A 1 89 ? 6.714 -8.457 -5.301 1.00 91.50 89 SER A N 1
ATOM 727 C CA . SER A 1 89 ? 6.668 -6.997 -5.253 1.00 91.50 89 SER A CA 1
ATOM 728 C C . SER A 1 89 ? 7.759 -6.469 -4.320 1.00 91.50 89 SER A C 1
ATOM 730 O O . SER A 1 89 ? 7.931 -6.993 -3.213 1.00 91.50 89 SER A O 1
ATOM 732 N N . PRO A 1 90 ? 8.436 -5.364 -4.676 1.00 89.75 90 PRO A N 1
ATOM 733 C CA . PRO A 1 90 ? 9.356 -4.713 -3.759 1.00 89.75 90 PRO A CA 1
ATOM 734 C C . PRO A 1 90 ? 8.608 -4.141 -2.548 1.00 89.75 90 PRO A C 1
ATOM 736 O O . PRO A 1 90 ? 7.406 -3.846 -2.596 1.00 89.75 90 PRO A O 1
ATOM 739 N N . GLN A 1 91 ? 9.343 -3.940 -1.454 1.00 86.25 91 GLN A N 1
ATOM 740 C CA . GLN A 1 91 ? 8.834 -3.230 -0.281 1.00 86.25 91 GLN A CA 1
ATOM 741 C C . GLN A 1 91 ? 8.743 -1.720 -0.518 1.00 86.25 91 GLN A C 1
ATOM 743 O O . GLN A 1 91 ? 9.431 -1.154 -1.368 1.00 86.25 91 GLN A O 1
ATOM 748 N N . LEU A 1 92 ? 7.926 -1.052 0.301 1.00 86.50 92 LEU A N 1
ATOM 749 C CA . LEU A 1 92 ? 7.806 0.403 0.292 1.00 86.50 92 LEU A CA 1
ATOM 750 C C . LEU A 1 92 ? 9.148 1.080 0.598 1.00 86.50 92 LEU A C 1
ATOM 752 O O . LE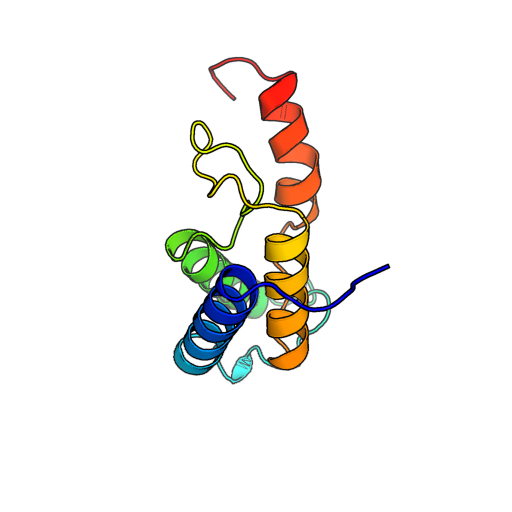U A 1 92 ? 9.870 0.694 1.526 1.00 86.50 92 LEU A O 1
ATOM 756 N N . VAL A 1 93 ? 9.436 2.162 -0.125 1.00 85.31 93 VAL A N 1
ATOM 757 C CA . VAL A 1 93 ? 10.504 3.083 0.257 1.00 85.31 93 VAL A CA 1
ATOM 758 C C . VAL A 1 93 ? 10.103 3.741 1.575 1.00 85.31 93 VAL A C 1
ATOM 760 O O . VAL A 1 93 ? 8.971 4.177 1.769 1.00 85.31 93 VAL A O 1
ATOM 763 N N . ASN A 1 94 ? 11.049 3.814 2.512 1.00 81.81 94 ASN A N 1
ATOM 764 C CA . ASN A 1 94 ? 10.796 4.369 3.842 1.00 81.81 94 ASN A CA 1
ATOM 765 C C . ASN A 1 94 ? 9.654 3.652 4.599 1.00 81.81 94 ASN A C 1
ATOM 767 O O . ASN A 1 94 ? 8.845 4.295 5.267 1.00 81.81 94 ASN A O 1
ATOM 771 N N . ARG A 1 95 ? 9.602 2.312 4.531 1.00 83.50 95 ARG A N 1
ATOM 772 C CA . ARG A 1 95 ? 8.643 1.490 5.294 1.00 83.50 95 ARG A CA 1
ATOM 773 C C . ARG A 1 95 ? 8.552 1.896 6.769 1.00 83.50 95 ARG A C 1
ATOM 775 O O . ARG A 1 95 ? 7.448 2.029 7.276 1.00 83.50 95 ARG A O 1
ATOM 782 N N . GLY A 1 96 ? 9.687 2.154 7.427 1.00 80.75 96 GLY A N 1
ATOM 783 C CA . GLY A 1 96 ? 9.712 2.596 8.828 1.00 80.75 96 GLY A CA 1
ATOM 784 C C . GLY A 1 96 ? 9.007 3.937 9.063 1.00 80.75 96 GLY A C 1
ATOM 785 O O . GLY A 1 96 ? 8.358 4.120 10.089 1.00 80.75 96 GLY A O 1
ATOM 786 N N . GLY A 1 97 ? 9.055 4.853 8.092 1.00 85.62 97 GLY A N 1
ATOM 787 C CA . GLY A 1 97 ? 8.276 6.087 8.140 1.00 85.62 97 GLY A CA 1
ATOM 788 C C . GLY A 1 97 ? 6.770 5.821 8.167 1.00 85.62 97 GLY A C 1
ATOM 789 O O . GLY A 1 97 ? 6.055 6.421 8.959 1.00 85.62 97 GLY A O 1
ATOM 790 N N . VAL A 1 98 ? 6.294 4.872 7.359 1.00 86.69 98 VAL A N 1
ATOM 791 C CA . VAL A 1 98 ? 4.864 4.530 7.275 1.00 86.69 98 VAL A CA 1
ATOM 792 C C . VAL A 1 98 ? 4.401 3.698 8.475 1.00 86.69 98 VAL A C 1
ATOM 794 O O . VAL A 1 98 ? 3.353 3.972 9.046 1.00 86.69 98 VAL A O 1
ATOM 797 N N . SER A 1 99 ? 5.174 2.694 8.893 1.00 85.06 99 SER A N 1
ATOM 798 C CA . SER A 1 99 ? 4.733 1.749 9.928 1.00 85.06 99 SER A CA 1
ATOM 799 C C . SER A 1 99 ? 5.007 2.207 11.361 1.00 85.06 99 SER A C 1
ATOM 801 O O . SER A 1 99 ? 4.496 1.596 12.291 1.00 85.06 99 SER A O 1
ATOM 803 N N . MET A 1 100 ? 5.851 3.223 11.566 1.00 86.75 100 MET A N 1
ATOM 804 C CA . MET A 1 100 ? 6.272 3.648 12.907 1.00 86.75 100 MET A CA 1
ATOM 805 C C . MET A 1 100 ? 6.158 5.158 13.103 1.00 86.75 100 MET A C 1
ATOM 807 O O . MET A 1 100 ? 5.491 5.601 14.038 1.00 86.75 100 MET A O 1
ATOM 811 N N . LEU A 1 101 ? 6.774 5.962 12.227 1.00 88.75 101 LEU A N 1
ATOM 812 C CA . LEU A 1 101 ? 6.756 7.421 12.388 1.00 88.75 101 LEU A CA 1
ATOM 813 C C . LEU A 1 101 ? 5.349 7.999 12.189 1.00 88.75 101 LEU A C 1
ATOM 815 O O . LEU A 1 101 ? 4.919 8.800 13.011 1.00 88.75 101 LEU A O 1
ATOM 819 N N . GLY A 1 102 ? 4.626 7.563 11.153 1.00 87.75 102 GLY A N 1
ATOM 820 C CA . GLY A 1 102 ? 3.255 8.000 10.871 1.00 87.75 102 GLY A CA 1
ATOM 821 C C . GLY A 1 102 ? 2.320 7.817 12.070 1.00 87.75 102 GLY A C 1
ATOM 822 O O . GLY A 1 102 ? 1.829 8.814 12.590 1.00 87.75 102 GLY A O 1
ATOM 823 N N . PRO A 1 103 ? 2.154 6.590 12.601 1.00 87.00 103 PRO A N 1
ATOM 824 C CA . PRO A 1 103 ? 1.350 6.351 13.802 1.00 87.00 103 PRO A CA 1
ATOM 825 C C . PRO A 1 103 ? 1.811 7.147 15.032 1.00 87.00 103 PRO A C 1
ATOM 827 O O . PRO A 1 103 ? 0.992 7.562 15.852 1.00 87.00 103 PRO A O 1
ATOM 830 N N . THR A 1 104 ? 3.118 7.399 15.163 1.00 90.00 104 THR A N 1
ATOM 831 C CA . THR A 1 104 ? 3.658 8.222 16.256 1.00 90.00 104 THR A CA 1
ATOM 832 C C . THR A 1 104 ? 3.209 9.677 16.125 1.00 90.00 104 THR A C 1
ATOM 834 O O . THR A 1 104 ? 2.764 10.260 17.111 1.00 90.00 104 THR A O 1
ATOM 837 N N . LEU A 1 105 ? 3.270 10.251 14.920 1.00 89.62 105 LEU A N 1
ATOM 838 C CA . LEU A 1 105 ? 2.782 11.604 14.642 1.00 89.62 105 LEU A CA 1
ATOM 839 C C . LEU A 1 105 ? 1.262 11.700 14.791 1.00 89.62 105 LEU A C 1
ATOM 841 O O . LEU A 1 105 ? 0.782 12.640 15.403 1.00 89.62 105 LEU A O 1
ATOM 845 N N . MET A 1 106 ? 0.501 10.701 14.346 1.00 89.88 106 MET A N 1
ATOM 846 C CA . MET A 1 106 ? -0.958 10.686 14.538 1.00 89.88 106 MET A CA 1
ATOM 847 C C . MET A 1 106 ? -1.350 10.750 16.016 1.00 89.88 106 MET A C 1
ATOM 849 O O . MET A 1 106 ? -2.346 11.371 16.373 1.00 89.88 106 MET A O 1
ATOM 853 N N . LYS A 1 107 ? -0.568 10.101 16.887 1.00 89.62 107 LYS A N 1
ATOM 854 C CA . LYS A 1 107 ? -0.857 10.029 18.322 1.00 89.62 107 LYS A CA 1
ATOM 855 C C . LYS A 1 107 ? -0.283 11.196 19.130 1.00 89.62 107 LYS A C 1
ATOM 857 O O . LYS A 1 107 ? -0.869 11.577 20.140 1.00 89.62 107 LYS A O 1
ATOM 862 N N . HIS A 1 108 ? 0.883 11.707 18.745 1.00 91.62 108 HIS A N 1
ATOM 863 C CA . HIS A 1 108 ? 1.666 12.651 19.553 1.00 91.62 108 HIS A CA 1
ATOM 864 C C . HIS A 1 108 ? 2.024 13.953 18.826 1.00 91.62 108 HIS A C 1
ATOM 866 O O . HIS A 1 108 ? 2.616 14.845 19.431 1.00 91.62 108 HIS A O 1
ATOM 872 N N . GLY A 1 109 ? 1.713 14.052 17.537 1.00 86.69 109 GLY A N 1
ATOM 873 C CA . GLY A 1 109 ? 1.991 15.209 16.703 1.00 86.69 109 GLY A CA 1
ATOM 874 C C . GLY A 1 109 ? 1.037 16.364 16.972 1.00 86.69 109 GLY A C 1
ATOM 875 O O . GLY A 1 109 ? -0.058 16.216 17.516 1.00 86.69 109 GLY A O 1
ATOM 876 N N . THR A 1 110 ? 1.484 17.550 16.585 1.00 90.56 110 THR A N 1
ATOM 877 C CA . THR A 1 110 ? 0.629 18.734 16.507 1.00 90.56 110 THR A CA 1
ATOM 878 C C . THR A 1 110 ? -0.165 18.723 15.203 1.00 90.56 110 THR A C 1
ATOM 880 O O . THR A 1 110 ? 0.237 18.080 14.243 1.00 90.56 110 THR A O 1
ATOM 883 N N . ALA A 1 111 ? -1.249 19.499 15.119 1.00 82.50 111 ALA A N 1
ATOM 884 C CA . ALA A 1 111 ? -2.062 19.589 13.900 1.00 82.50 111 ALA A CA 1
ATOM 885 C C . ALA A 1 111 ? -1.298 20.097 12.654 1.00 82.50 111 ALA A C 1
ATOM 887 O O . ALA A 1 111 ? -1.790 19.955 11.540 1.00 82.50 111 ALA A O 1
ATOM 888 N N . ALA A 1 112 ? -0.128 20.724 12.832 1.00 85.81 112 ALA A N 1
ATOM 889 C CA . ALA A 1 112 ? 0.711 21.217 11.738 1.00 85.81 112 ALA A CA 1
ATOM 890 C C . ALA A 1 112 ? 1.669 20.154 11.157 1.00 85.81 112 ALA A C 1
ATOM 892 O O . ALA A 1 112 ? 2.372 20.454 10.191 1.00 85.81 112 ALA A O 1
ATOM 893 N N . GLN A 1 113 ? 1.747 18.964 11.763 1.00 70.19 113 GLN A N 1
ATOM 894 C CA . GLN A 1 113 ? 2.657 17.866 11.409 1.00 70.19 113 GLN A CA 1
ATOM 895 C C . GLN A 1 113 ? 1.882 16.686 10.830 1.00 70.19 113 GLN A C 1
ATOM 897 O O . GLN A 1 113 ? 2.452 16.030 9.929 1.00 70.19 113 GLN A O 1
#

Radius of gyration: 15.16 Å; chains: 1; bounding box: 39×44×34 Å